Protein AF-A0A444ZFH1-F1 (afdb_monomer_lite)

Foldseek 3Di:
DDPPPPDQAAEDEDQPDVVVVVVCCVVPVNHAYAHDLVSVLVVQCVVQVDPVLSVLVSCLQEPQDAPVVSVVSLVVSCVVSVNPPPPVSVVCVVCSCRTRPNNVVVVVVVVVVVVVVVVVVVVVCVVPPDPPDPDCVVVVVVCCVVPPPDDPPVPPPPDDDPPVVVVVVCPPPDDDDD

Radius of gyration: 31.46 Å; chains: 1; bounding box: 55×52×84 Å

Structure (mmCIF, N/CA/C/O backbone):
data_AF-A0A444ZFH1-F1
#
_entry.id   AF-A0A444ZFH1-F1
#
loop_
_atom_site.group_PDB
_atom_site.id
_atom_site.type_symbol
_atom_site.label_atom_id
_atom_site.label_alt_id
_atom_site.label_comp_id
_atom_site.label_asym_id
_atom_site.label_entity_id
_atom_site.label_seq_id
_atom_site.pdbx_PDB_ins_code
_atom_site.Cartn_x
_atom_site.Cartn_y
_atom_site.Cartn_z
_atom_site.occupancy
_atom_site.B_iso_or_equiv
_atom_site.auth_seq_id
_atom_site.auth_comp_id
_atom_site.auth_asym_id
_atom_site.auth_atom_id
_atom_site.pdbx_PDB_model_num
ATOM 1 N N . MET A 1 1 ? 0.608 -16.094 27.153 1.00 36.75 1 MET A N 1
ATOM 2 C CA . MET A 1 1 ? 1.403 -15.129 26.364 1.00 36.75 1 MET A CA 1
ATOM 3 C C . MET A 1 1 ? 0.514 -13.937 26.019 1.00 36.75 1 MET A C 1
ATOM 5 O O . MET A 1 1 ? -0.095 -13.932 24.965 1.00 36.75 1 MET A O 1
ATOM 9 N N . PHE A 1 2 ? 0.371 -12.955 26.916 1.00 41.28 2 PHE A N 1
ATOM 10 C CA . PHE A 1 2 ? -0.368 -11.719 26.611 1.00 41.28 2 PHE A CA 1
ATOM 11 C C . PHE A 1 2 ? 0.632 -10.590 26.379 1.00 41.28 2 PHE A C 1
ATOM 13 O O . PHE A 1 2 ? 0.849 -9.730 27.231 1.00 41.28 2 PHE A O 1
ATOM 20 N N . ALA A 1 3 ? 1.293 -10.626 25.224 1.00 54.00 3 ALA A N 1
ATOM 21 C CA . ALA A 1 3 ? 1.991 -9.447 24.736 1.00 54.00 3 ALA A CA 1
ATOM 22 C C . ALA A 1 3 ? 0.935 -8.395 24.345 1.00 54.00 3 ALA A C 1
ATOM 24 O O . ALA A 1 3 ? -0.097 -8.741 23.779 1.00 54.00 3 ALA A O 1
ATOM 25 N N . MET A 1 4 ? 1.201 -7.121 24.657 1.00 53.56 4 MET A N 1
ATOM 26 C CA . MET A 1 4 ? 0.384 -5.939 24.312 1.00 53.56 4 MET A CA 1
ATOM 27 C C . MET A 1 4 ? -0.843 -5.594 25.175 1.00 53.56 4 MET A C 1
ATOM 29 O O . MET A 1 4 ? -1.759 -4.930 24.692 1.00 53.56 4 MET A O 1
ATOM 33 N N . LYS A 1 5 ? -0.853 -5.934 26.471 1.00 56.97 5 LYS A N 1
ATOM 34 C CA . LYS A 1 5 ? -1.850 -5.405 27.436 1.00 56.97 5 LYS A CA 1
ATOM 35 C C . LYS A 1 5 ? -3.321 -5.599 26.996 1.00 56.97 5 LYS A C 1
ATOM 37 O O . LYS A 1 5 ? -4.147 -4.724 27.226 1.00 56.97 5 LYS A O 1
ATOM 42 N N . GLY A 1 6 ? -3.634 -6.708 26.320 1.00 58.31 6 GLY A N 1
ATOM 43 C CA . GLY A 1 6 ? -4.994 -7.007 25.848 1.00 58.31 6 GLY A CA 1
ATOM 44 C C . GLY A 1 6 ? -5.446 -6.231 24.604 1.00 58.31 6 GLY A C 1
ATOM 45 O O . GLY A 1 6 ? -6.621 -6.280 24.261 1.00 58.31 6 GLY A O 1
ATOM 46 N N . LYS A 1 7 ? -4.545 -5.518 23.915 1.00 56.91 7 LYS A N 1
ATOM 47 C CA . LYS A 1 7 ? -4.857 -4.848 22.645 1.00 56.91 7 LYS A CA 1
ATOM 48 C C . LYS A 1 7 ? -4.656 -5.807 21.476 1.00 56.91 7 LYS A C 1
ATOM 50 O O . LYS A 1 7 ? -3.585 -6.397 21.343 1.00 56.91 7 LYS A O 1
ATOM 55 N N . THR A 1 8 ? -5.660 -5.918 20.612 1.00 60.84 8 THR A N 1
ATOM 56 C CA . THR A 1 8 ? -5.568 -6.695 19.372 1.00 60.84 8 THR A CA 1
ATOM 57 C C . THR A 1 8 ? -4.568 -6.038 18.428 1.00 60.84 8 THR A C 1
ATOM 59 O O . THR A 1 8 ? -4.660 -4.846 18.131 1.00 60.84 8 THR A O 1
ATOM 62 N N . LEU A 1 9 ? -3.592 -6.815 17.964 1.00 59.78 9 LEU A N 1
ATOM 63 C CA . LEU A 1 9 ? -2.635 -6.372 16.958 1.00 59.78 9 LEU A CA 1
ATOM 64 C C . LEU A 1 9 ? -3.395 -6.092 15.657 1.00 59.78 9 LEU A C 1
ATOM 66 O O . LEU A 1 9 ? -4.182 -6.922 15.228 1.00 59.78 9 LEU A O 1
ATOM 70 N N . THR A 1 10 ? -3.206 -4.927 15.040 1.00 60.72 10 THR A N 1
ATOM 71 C CA . THR A 1 10 ? -3.928 -4.585 13.796 1.00 60.72 10 THR A CA 1
ATOM 72 C C . THR A 1 10 ? -3.024 -4.649 12.562 1.00 60.72 10 THR A C 1
ATOM 74 O O . THR A 1 10 ? -3.504 -4.894 11.456 1.00 60.72 10 THR A O 1
ATOM 77 N N . LEU A 1 11 ? -1.712 -4.443 12.736 1.00 61.50 11 LEU A N 1
ATOM 78 C CA . LEU A 1 11 ? -0.740 -4.341 11.647 1.00 61.50 11 LEU A CA 1
ATOM 79 C C . LEU A 1 11 ? 0.654 -4.795 12.107 1.00 61.50 11 LEU A C 1
ATOM 81 O O . LEU A 1 11 ? 1.156 -4.301 13.116 1.00 61.50 11 LEU A O 1
ATOM 85 N N . ILE A 1 12 ? 1.301 -5.670 11.338 1.00 67.19 12 ILE A N 1
ATOM 86 C CA . ILE A 1 12 ? 2.724 -6.015 11.483 1.00 67.19 12 ILE A CA 1
ATOM 87 C C . ILE A 1 12 ? 3.458 -5.567 10.217 1.00 67.19 12 ILE A C 1
ATOM 89 O O . ILE A 1 12 ? 3.037 -5.885 9.107 1.00 67.19 12 ILE A O 1
ATOM 93 N N . ILE A 1 13 ? 4.582 -4.864 10.374 1.00 64.19 13 ILE A N 1
ATOM 94 C CA . ILE A 1 13 ? 5.485 -4.516 9.269 1.00 64.19 13 ILE A CA 1
ATOM 95 C C . ILE A 1 13 ? 6.708 -5.431 9.356 1.00 64.19 13 ILE A C 1
ATOM 97 O O . ILE A 1 13 ? 7.375 -5.440 10.388 1.00 64.19 13 ILE A O 1
ATOM 101 N N . THR A 1 14 ? 7.019 -6.187 8.302 1.00 65.19 14 THR A N 1
ATOM 102 C CA . THR A 1 14 ? 8.241 -7.018 8.261 1.00 65.19 14 THR A CA 1
ATOM 103 C C . THR A 1 14 ? 8.971 -6.880 6.925 1.00 65.19 14 THR A C 1
ATOM 105 O O . THR A 1 14 ? 8.443 -6.322 5.960 1.00 65.19 14 THR A O 1
ATOM 108 N N . ASP A 1 15 ? 10.185 -7.417 6.868 1.00 58.25 15 ASP A N 1
ATOM 109 C CA . ASP A 1 15 ? 11.059 -7.453 5.691 1.00 58.25 15 ASP A CA 1
ATOM 110 C C . ASP A 1 15 ? 10.532 -8.296 4.512 1.00 58.25 15 ASP A C 1
ATOM 112 O O . ASP A 1 15 ? 11.057 -8.187 3.404 1.00 58.25 15 ASP A O 1
ATOM 116 N N . GLY A 1 16 ? 9.472 -9.085 4.716 1.00 53.84 16 GLY A N 1
ATOM 117 C CA . GLY A 1 16 ? 8.857 -9.890 3.664 1.00 53.84 16 GLY A CA 1
ATOM 118 C C . GLY A 1 16 ? 9.486 -11.256 3.436 1.00 53.84 16 GLY A C 1
ATOM 119 O O . GLY A 1 16 ? 9.147 -11.896 2.438 1.00 53.84 16 GLY A O 1
ATOM 120 N N . ALA A 1 17 ? 10.357 -11.743 4.327 1.00 60.59 17 ALA A N 1
ATOM 121 C CA . ALA A 1 17 ? 10.808 -13.128 4.246 1.00 60.59 17 ALA A CA 1
ATOM 122 C C . ALA A 1 17 ? 9.589 -14.066 4.277 1.00 60.59 17 ALA A C 1
ATOM 124 O O . ALA A 1 17 ? 8.744 -13.974 5.168 1.00 60.59 17 ALA A O 1
ATOM 125 N N . MET A 1 18 ? 9.484 -14.979 3.305 1.00 59.31 18 MET A N 1
ATOM 126 C CA . MET A 1 18 ? 8.322 -15.869 3.161 1.00 59.31 18 MET A CA 1
ATOM 127 C C . MET A 1 18 ? 8.047 -16.674 4.441 1.00 59.31 18 MET A C 1
ATOM 129 O O . MET A 1 18 ? 6.892 -16.873 4.807 1.00 59.31 18 MET A O 1
ATOM 133 N N . ALA A 1 19 ? 9.106 -17.052 5.163 1.00 59.97 19 ALA A N 1
ATOM 134 C CA . ALA A 1 19 ? 9.019 -17.698 6.469 1.00 59.97 19 ALA A CA 1
ATOM 135 C C . ALA A 1 19 ? 8.370 -16.799 7.535 1.00 59.97 19 ALA A C 1
ATOM 137 O O . ALA A 1 19 ? 7.490 -17.249 8.260 1.00 59.97 19 ALA A O 1
ATOM 138 N N . ILE A 1 20 ? 8.742 -15.517 7.590 1.00 63.81 20 ILE A N 1
ATOM 139 C CA . ILE A 1 20 ? 8.166 -14.544 8.527 1.00 63.81 20 ILE A CA 1
ATOM 140 C C . ILE A 1 20 ? 6.715 -14.241 8.147 1.00 63.81 20 ILE A C 1
ATOM 142 O O . ILE A 1 20 ? 5.857 -14.172 9.019 1.00 63.81 20 ILE A O 1
ATOM 146 N N . ARG A 1 21 ? 6.405 -14.132 6.849 1.00 63.94 21 ARG A N 1
ATOM 147 C CA . ARG A 1 21 ? 5.026 -13.965 6.365 1.00 63.94 21 ARG A CA 1
ATOM 148 C C . ARG A 1 21 ? 4.139 -15.142 6.771 1.00 63.94 21 ARG A C 1
ATOM 150 O O . ARG A 1 21 ? 3.040 -14.927 7.271 1.00 63.94 21 ARG A O 1
ATOM 157 N N . ASN A 1 22 ? 4.614 -16.370 6.566 1.00 64.56 22 ASN A N 1
ATOM 158 C CA . ASN A 1 22 ? 3.871 -17.575 6.928 1.00 64.56 22 ASN A CA 1
ATOM 159 C C . ASN A 1 22 ? 3.710 -17.678 8.451 1.00 64.56 22 ASN A C 1
ATOM 161 O O . ASN A 1 22 ? 2.591 -17.836 8.916 1.00 64.56 22 ASN A O 1
ATOM 165 N N . ALA A 1 23 ? 4.774 -17.446 9.224 1.00 68.94 23 ALA A N 1
ATOM 166 C CA . ALA A 1 23 ? 4.703 -17.443 10.684 1.00 68.94 23 ALA A CA 1
ATOM 167 C C . ALA A 1 23 ? 3.741 -16.371 11.227 1.00 68.94 23 ALA A C 1
ATOM 169 O O . ALA A 1 23 ? 2.974 -16.642 12.146 1.00 68.94 23 ALA A O 1
ATOM 170 N N . VAL A 1 24 ? 3.729 -15.165 10.648 1.00 68.31 24 VAL A N 1
ATOM 171 C CA . VAL A 1 24 ? 2.771 -14.116 11.030 1.00 68.31 24 VAL A CA 1
ATOM 172 C C . VAL A 1 24 ? 1.342 -14.529 10.692 1.00 68.31 24 VAL A C 1
ATOM 174 O O . VAL A 1 24 ? 0.461 -14.334 11.520 1.00 68.31 24 VAL A O 1
ATOM 177 N N . ARG A 1 25 ? 1.101 -15.133 9.525 1.00 66.44 25 ARG A N 1
ATOM 178 C CA . ARG A 1 25 ? -0.229 -15.633 9.154 1.00 66.44 25 ARG A CA 1
ATOM 179 C C . ARG A 1 25 ? -0.706 -16.758 10.078 1.00 66.44 25 ARG A C 1
ATOM 181 O O . ARG A 1 25 ? -1.885 -16.796 10.404 1.00 66.44 25 ARG A O 1
ATOM 188 N N . ASP A 1 26 ? 0.198 -17.636 10.501 1.00 70.94 26 ASP A N 1
ATOM 189 C CA . ASP A 1 26 ? -0.131 -18.794 11.336 1.00 70.94 26 ASP A CA 1
ATOM 190 C C . ASP A 1 26 ? -0.369 -18.392 12.801 1.00 70.94 26 ASP A C 1
ATOM 192 O O . ASP A 1 26 ? -1.283 -18.899 13.448 1.00 70.94 26 ASP A O 1
ATOM 196 N N . VAL A 1 27 ? 0.424 -17.452 13.330 1.00 72.06 27 VAL A N 1
ATOM 197 C CA . VAL A 1 27 ? 0.326 -16.995 14.729 1.00 72.06 27 VAL A CA 1
ATOM 198 C C . VAL A 1 27 ? -0.703 -15.871 14.894 1.00 72.06 27 VAL A C 1
ATOM 200 O O . VAL A 1 27 ? -1.324 -15.742 15.949 1.00 72.06 27 VAL A O 1
ATOM 203 N N . PHE A 1 28 ? -0.899 -15.054 13.858 1.00 70.69 28 PHE A N 1
ATOM 204 C CA . PHE A 1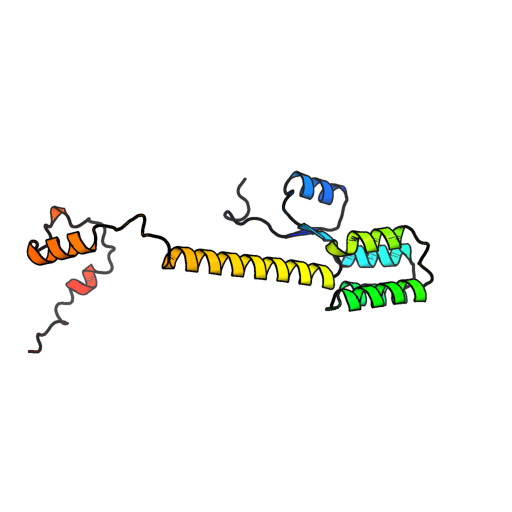 28 ? -1.743 -13.861 13.879 1.00 70.69 28 PHE A CA 1
ATOM 205 C C . PHE A 1 28 ? -2.596 -13.738 12.598 1.00 70.69 28 PHE A C 1
ATOM 207 O O . PHE A 1 28 ? -2.423 -12.790 11.826 1.00 70.69 28 PHE A O 1
ATOM 214 N N . PRO A 1 29 ? -3.554 -14.655 12.364 1.00 60.62 29 PRO A N 1
ATOM 215 C CA . PRO A 1 29 ? -4.316 -14.719 11.112 1.00 60.62 29 PRO A CA 1
ATOM 216 C C . PRO A 1 29 ? -5.176 -13.475 10.840 1.00 60.62 29 PRO A C 1
ATOM 218 O O . PRO A 1 29 ? -5.446 -13.149 9.687 1.00 60.62 29 PRO A O 1
ATOM 221 N N . GLU A 1 30 ? -5.582 -12.752 11.887 1.00 57.88 30 GLU A N 1
ATOM 222 C CA . GLU A 1 30 ? -6.389 -11.528 11.772 1.00 57.88 30 GLU A CA 1
ATOM 223 C C . GLU A 1 30 ? -5.557 -10.260 11.503 1.00 57.88 30 GLU A C 1
ATOM 225 O O . GLU A 1 30 ? -6.108 -9.183 11.254 1.00 57.88 30 GLU A O 1
ATOM 230 N N . VAL A 1 31 ? -4.225 -10.357 11.545 1.00 62.84 31 VAL A N 1
ATOM 231 C CA . VAL A 1 31 ? -3.318 -9.208 11.470 1.00 62.84 31 VAL A CA 1
ATOM 232 C C . VAL A 1 31 ? -2.850 -8.984 10.043 1.00 62.84 31 VAL A C 1
ATOM 234 O O . VAL A 1 31 ? -2.310 -9.880 9.397 1.00 62.84 31 VAL A O 1
ATOM 237 N N . ARG A 1 32 ? -2.995 -7.751 9.541 1.00 61.03 32 ARG A N 1
ATOM 238 C CA . ARG A 1 32 ? -2.484 -7.411 8.208 1.00 61.03 32 ARG A CA 1
ATOM 239 C C . ARG A 1 32 ? -0.972 -7.259 8.241 1.00 61.03 32 ARG A C 1
ATOM 241 O O . ARG A 1 32 ? -0.412 -6.620 9.131 1.00 61.03 32 ARG A O 1
ATOM 248 N N . HIS A 1 33 ? -0.323 -7.834 7.240 1.00 63.41 33 HIS A N 1
ATOM 249 C CA . HIS A 1 33 ? 1.119 -7.786 7.055 1.00 63.41 33 HIS A CA 1
ATOM 250 C C . HIS A 1 33 ? 1.482 -6.717 6.021 1.00 63.41 33 HIS A C 1
ATOM 252 O O . HIS A 1 33 ? 0.851 -6.628 4.968 1.00 63.41 33 HIS A O 1
ATOM 258 N N . ARG A 1 34 ? 2.473 -5.879 6.331 1.00 62.97 34 ARG A N 1
ATOM 259 C CA . ARG A 1 34 ? 2.999 -4.841 5.437 1.00 62.97 34 ARG A CA 1
ATOM 260 C C . ARG A 1 34 ? 4.460 -5.132 5.127 1.00 62.97 34 ARG A C 1
ATOM 262 O O . ARG A 1 34 ? 5.270 -5.320 6.036 1.00 62.97 34 ARG A O 1
ATOM 269 N N . LEU A 1 35 ? 4.805 -5.092 3.846 1.00 65.38 35 LEU A N 1
ATOM 270 C CA . LEU A 1 35 ? 6.187 -5.197 3.392 1.00 65.38 35 LEU A CA 1
ATOM 271 C C . LEU A 1 35 ? 6.927 -3.879 3.640 1.00 65.38 35 LEU A C 1
ATOM 273 O O . LEU A 1 35 ? 6.419 -2.793 3.343 1.00 65.38 35 LEU A O 1
ATOM 277 N N . TYR A 1 36 ? 8.138 -3.956 4.190 1.00 73.00 36 TYR A N 1
ATOM 278 C CA . TYR A 1 36 ? 8.959 -2.770 4.419 1.00 73.00 36 TYR A CA 1
ATOM 279 C C . TYR A 1 36 ? 9.391 -2.135 3.086 1.00 73.00 36 TYR A C 1
ATOM 281 O O . TYR A 1 36 ? 9.988 -2.780 2.222 1.00 73.00 36 TYR A O 1
ATOM 289 N N . ALA A 1 37 ? 9.107 -0.837 2.939 1.00 76.50 37 ALA A N 1
ATOM 290 C CA . ALA A 1 37 ? 9.285 -0.065 1.706 1.00 76.50 37 ALA A CA 1
ATOM 291 C C . ALA A 1 37 ? 10.689 -0.194 1.088 1.00 76.50 37 ALA A C 1
ATOM 293 O O . ALA A 1 37 ? 10.831 -0.253 -0.131 1.00 76.50 37 ALA A O 1
ATOM 294 N N . TRP A 1 38 ? 11.731 -0.266 1.918 1.00 79.31 38 TRP A N 1
ATOM 295 C CA . TRP A 1 38 ? 13.107 -0.403 1.442 1.00 79.31 38 TRP A CA 1
ATOM 296 C C . TRP A 1 38 ? 13.344 -1.717 0.684 1.00 79.31 38 TRP A C 1
ATOM 298 O O . TRP A 1 38 ? 13.969 -1.696 -0.374 1.00 79.31 38 TRP A O 1
ATOM 308 N N . HIS A 1 39 ? 12.805 -2.843 1.168 1.00 80.69 39 HIS A N 1
ATOM 309 C CA . HIS A 1 39 ? 12.974 -4.139 0.504 1.00 80.69 39 HIS A CA 1
ATOM 310 C C . HIS A 1 39 ? 12.272 -4.169 -0.852 1.00 80.69 39 HIS A C 1
ATOM 312 O O . HIS A 1 39 ? 12.836 -4.683 -1.813 1.00 80.69 39 HIS A O 1
ATOM 318 N N . LEU A 1 40 ? 11.093 -3.554 -0.960 1.00 86.00 40 LEU A N 1
ATOM 319 C CA . LEU A 1 40 ? 10.374 -3.427 -2.229 1.00 86.00 40 LEU A CA 1
ATOM 320 C C . LEU A 1 40 ? 11.143 -2.579 -3.241 1.00 86.00 40 LEU A C 1
ATOM 322 O O . LEU A 1 40 ? 11.275 -2.974 -4.395 1.00 86.00 40 LEU A O 1
ATOM 326 N N . ILE A 1 41 ? 11.701 -1.446 -2.806 1.00 88.12 41 ILE A N 1
ATOM 327 C CA . ILE A 1 41 ? 12.533 -0.580 -3.655 1.00 88.12 41 ILE A CA 1
ATOM 328 C C . ILE A 1 41 ? 13.798 -1.323 -4.101 1.00 88.12 41 ILE A C 1
ATOM 330 O O . ILE A 1 41 ? 14.179 -1.255 -5.271 1.00 88.12 41 ILE A O 1
ATOM 334 N N . ARG A 1 42 ? 14.443 -2.063 -3.193 1.00 86.56 42 ARG A N 1
ATOM 335 C CA . ARG A 1 42 ? 15.614 -2.886 -3.511 1.00 86.56 42 ARG A CA 1
ATOM 336 C C . ARG A 1 42 ? 15.266 -3.993 -4.507 1.00 86.56 42 ARG A C 1
ATOM 338 O O . ARG A 1 42 ? 15.971 -4.138 -5.497 1.00 86.56 42 ARG A O 1
ATOM 345 N N . ASN A 1 43 ? 14.160 -4.706 -4.298 1.00 87.56 43 ASN A N 1
ATOM 346 C CA . ASN A 1 43 ? 13.691 -5.758 -5.200 1.00 87.56 43 ASN A CA 1
ATOM 347 C C . ASN A 1 43 ? 13.358 -5.203 -6.595 1.00 87.56 43 ASN A C 1
ATOM 349 O O . ASN A 1 43 ?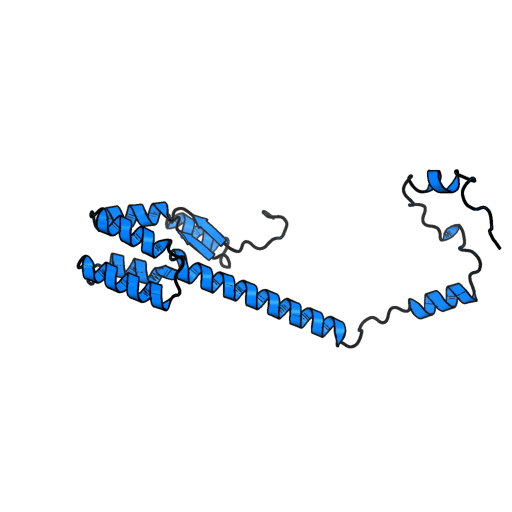 13.789 -5.758 -7.602 1.00 87.56 43 ASN A O 1
ATOM 353 N N . ALA A 1 44 ? 12.666 -4.063 -6.657 1.00 88.94 44 ALA A N 1
ATOM 354 C CA . ALA A 1 44 ? 12.391 -3.339 -7.897 1.00 88.94 44 ALA A CA 1
ATOM 355 C C . ALA A 1 44 ? 13.681 -2.957 -8.640 1.00 88.94 44 ALA A C 1
ATOM 357 O O . ALA A 1 44 ? 13.791 -3.153 -9.849 1.00 88.94 44 ALA A O 1
ATOM 358 N N . THR A 1 45 ? 14.687 -2.483 -7.901 1.00 90.56 45 THR A N 1
ATOM 359 C CA . THR A 1 45 ? 15.997 -2.126 -8.461 1.00 90.56 45 THR A CA 1
ATOM 360 C C . THR A 1 45 ? 16.716 -3.349 -9.018 1.00 90.56 45 THR A C 1
ATOM 362 O O . THR A 1 45 ? 17.256 -3.280 -10.115 1.00 90.56 45 THR A O 1
ATOM 365 N N . SER A 1 46 ? 16.694 -4.480 -8.310 1.00 91.12 46 SER A N 1
ATOM 366 C CA . SER A 1 46 ? 17.323 -5.723 -8.766 1.00 91.12 46 SER A CA 1
ATOM 367 C C . SER A 1 46 ? 16.632 -6.344 -9.986 1.00 91.12 46 SER A C 1
ATOM 369 O O . SER A 1 46 ? 17.319 -6.904 -10.831 1.00 91.12 46 SER A O 1
ATOM 371 N N . ASN A 1 47 ? 15.303 -6.241 -10.107 1.00 90.75 47 ASN A N 1
ATOM 372 C CA . ASN A 1 47 ? 14.556 -6.832 -11.228 1.00 90.75 47 ASN A CA 1
ATOM 373 C C . ASN A 1 47 ? 14.606 -5.994 -12.512 1.00 90.75 47 ASN A C 1
ATOM 375 O O . ASN A 1 47 ? 14.563 -6.549 -13.612 1.00 90.75 47 ASN A O 1
ATOM 379 N N . VAL A 1 48 ? 14.652 -4.664 -12.386 1.00 91.75 48 VAL A N 1
ATOM 380 C CA . VAL A 1 48 ? 14.616 -3.755 -13.544 1.00 91.75 48 VAL A CA 1
ATOM 381 C C . VAL A 1 48 ? 16.002 -3.214 -13.892 1.00 91.75 48 VAL A C 1
ATOM 383 O O . VAL A 1 48 ? 16.276 -2.953 -15.058 1.00 91.75 48 VAL A O 1
ATOM 386 N N . GLY A 1 49 ? 16.889 -3.041 -12.910 1.00 91.50 49 GLY A N 1
ATOM 387 C CA . GLY A 1 49 ? 18.250 -2.540 -13.125 1.00 91.50 49 GLY A CA 1
ATOM 388 C C . GLY A 1 49 ? 18.332 -1.069 -13.552 1.00 91.50 49 GLY A C 1
ATOM 389 O O . GLY A 1 49 ? 19.418 -0.588 -13.858 1.00 91.50 49 GLY A O 1
ATOM 390 N N . ASN A 1 50 ? 17.209 -0.341 -13.566 1.00 93.06 50 ASN A N 1
ATOM 391 C CA . ASN A 1 50 ? 17.140 1.046 -14.020 1.00 93.06 50 ASN A CA 1
ATOM 392 C C . ASN A 1 50 ? 16.854 2.009 -12.844 1.00 93.06 50 ASN A C 1
ATOM 394 O O . ASN A 1 50 ? 15.756 1.977 -12.279 1.00 93.06 50 ASN A O 1
ATOM 398 N N . PRO A 1 51 ? 17.789 2.912 -12.487 1.00 92.94 51 PRO A N 1
ATOM 399 C CA . PRO A 1 51 ? 17.593 3.871 -11.397 1.00 92.94 51 PRO A CA 1
ATOM 400 C C . PRO A 1 51 ? 16.398 4.817 -11.588 1.00 92.94 51 PRO A C 1
ATOM 402 O O . PRO A 1 51 ? 15.743 5.184 -10.608 1.00 92.94 51 PRO A O 1
ATOM 405 N N . ALA A 1 52 ? 16.079 5.197 -12.831 1.00 95.38 52 ALA A N 1
ATOM 406 C CA . ALA A 1 52 ? 14.934 6.056 -13.129 1.00 95.38 52 ALA A CA 1
ATOM 407 C C . ALA A 1 52 ? 13.608 5.343 -12.824 1.00 95.38 52 ALA A C 1
ATOM 409 O O . ALA A 1 52 ? 12.705 5.950 -12.238 1.00 95.38 52 ALA A O 1
ATOM 410 N N . PHE A 1 53 ? 13.523 4.043 -13.132 1.00 95.69 53 PHE A N 1
ATOM 411 C CA . PHE A 1 53 ? 12.386 3.209 -12.742 1.00 95.69 53 PHE A CA 1
ATOM 412 C C . PHE A 1 53 ? 12.254 3.163 -11.223 1.00 95.69 53 PHE A C 1
ATOM 414 O O . PHE A 1 53 ? 11.198 3.496 -10.690 1.00 95.69 53 PHE A O 1
ATOM 421 N N . THR A 1 54 ? 13.333 2.825 -10.510 1.00 94.50 54 THR A N 1
ATOM 422 C CA . THR A 1 54 ? 13.332 2.739 -9.042 1.00 94.50 54 THR A CA 1
ATOM 423 C C . THR A 1 54 ? 12.843 4.034 -8.396 1.00 94.50 54 THR A C 1
ATOM 425 O O . THR A 1 54 ? 12.036 4.005 -7.462 1.00 94.50 54 THR A O 1
ATOM 428 N N . TYR A 1 55 ? 13.300 5.181 -8.899 1.00 94.94 55 TYR A N 1
ATOM 429 C CA . TYR A 1 55 ? 12.867 6.489 -8.418 1.00 94.94 55 TYR A CA 1
ATOM 430 C C . TYR A 1 55 ? 11.359 6.707 -8.613 1.00 94.94 55 TYR A C 1
ATOM 432 O O . TYR A 1 55 ? 10.654 7.073 -7.664 1.00 94.94 55 TYR A O 1
ATOM 440 N N . LYS A 1 56 ? 10.838 6.451 -9.819 1.00 97.06 56 LYS A N 1
ATOM 441 C CA . LYS A 1 56 ? 9.410 6.621 -10.125 1.00 97.06 56 LYS A CA 1
ATOM 442 C C . LYS A 1 56 ? 8.537 5.614 -9.376 1.00 97.06 56 LYS A C 1
ATOM 444 O O . LYS A 1 56 ? 7.520 6.008 -8.804 1.00 97.06 56 LYS A O 1
ATOM 449 N N . PHE A 1 57 ? 8.973 4.361 -9.281 1.00 95.62 57 PHE A N 1
ATOM 450 C CA . PHE A 1 57 ? 8.337 3.318 -8.479 1.00 95.62 57 PHE A CA 1
ATOM 451 C C . PHE A 1 57 ? 8.232 3.734 -7.008 1.00 95.62 57 PHE A C 1
ATOM 453 O O . PHE A 1 57 ? 7.143 3.692 -6.437 1.00 95.62 57 PHE A O 1
ATOM 460 N N . ARG A 1 58 ? 9.319 4.236 -6.402 1.00 94.06 58 ARG A N 1
ATOM 461 C CA . ARG A 1 58 ? 9.305 4.759 -5.024 1.00 94.06 58 ARG A CA 1
ATOM 462 C C . ARG A 1 58 ? 8.265 5.865 -4.849 1.00 94.06 58 ARG A C 1
ATOM 464 O O . ARG A 1 5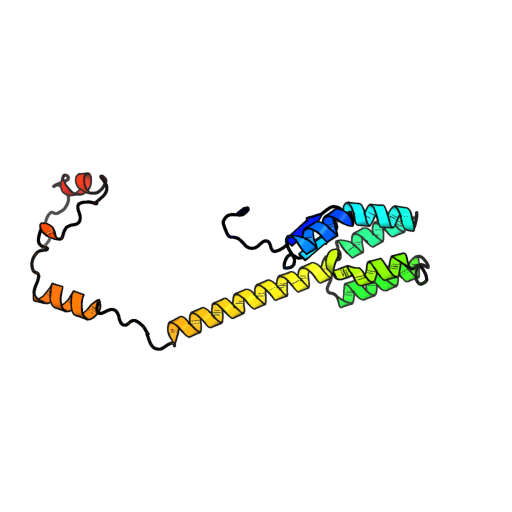8 ? 7.545 5.868 -3.851 1.00 94.06 58 ARG A O 1
ATOM 471 N N . LYS A 1 59 ? 8.179 6.796 -5.803 1.00 95.44 59 LYS A N 1
ATOM 472 C CA . LYS A 1 59 ? 7.200 7.893 -5.777 1.00 95.44 59 LYS A CA 1
ATOM 473 C C . LYS A 1 59 ? 5.763 7.373 -5.866 1.00 95.44 59 LYS A C 1
ATOM 475 O O . LYS A 1 59 ? 4.902 7.868 -5.150 1.00 95.44 59 LYS A O 1
ATOM 480 N N . ILE A 1 60 ? 5.515 6.366 -6.701 1.00 95.44 60 ILE A N 1
ATOM 481 C CA . ILE A 1 60 ? 4.195 5.736 -6.853 1.00 95.44 60 ILE A CA 1
ATOM 482 C C . ILE A 1 60 ? 3.798 4.951 -5.602 1.00 95.44 60 ILE A C 1
ATOM 484 O O . ILE A 1 60 ? 2.670 5.082 -5.137 1.00 95.44 60 ILE A O 1
ATOM 488 N N . MET A 1 61 ? 4.728 4.186 -5.030 1.00 92.88 61 MET A N 1
ATOM 489 C CA . MET A 1 61 ? 4.507 3.408 -3.812 1.00 92.88 61 MET A CA 1
ATOM 490 C C . MET A 1 61 ? 4.150 4.293 -2.616 1.00 92.88 61 MET A C 1
ATOM 492 O O . MET A 1 61 ? 3.210 3.984 -1.887 1.00 92.88 61 MET A O 1
ATOM 496 N N . LEU A 1 62 ? 4.921 5.362 -2.401 1.00 91.00 62 LEU A N 1
ATOM 497 C CA . LEU A 1 62 ? 4.809 6.202 -1.207 1.00 91.00 62 LEU A CA 1
ATOM 498 C C . LEU A 1 62 ? 3.848 7.379 -1.373 1.00 91.00 62 LEU A C 1
ATOM 500 O O . LEU A 1 62 ? 3.495 8.001 -0.374 1.00 91.00 62 LEU A O 1
ATOM 504 N N . GLY A 1 63 ? 3.454 7.700 -2.603 1.00 92.75 63 GLY A N 1
ATOM 505 C CA . GLY A 1 63 ? 2.618 8.853 -2.886 1.00 92.75 63 GLY A CA 1
ATOM 506 C C . GLY A 1 63 ? 1.223 8.728 -2.283 1.00 92.75 63 GLY A C 1
ATOM 507 O O . GLY A 1 63 ? 0.605 7.661 -2.300 1.00 92.75 63 GLY A O 1
ATOM 508 N N . ASP A 1 64 ? 0.733 9.848 -1.760 1.00 91.56 64 ASP A N 1
ATOM 509 C CA . ASP A 1 64 ? -0.635 9.958 -1.276 1.00 91.56 64 ASP A CA 1
ATOM 510 C C . ASP A 1 64 ? -1.573 10.195 -2.463 1.00 91.56 64 ASP A C 1
ATOM 512 O O . ASP A 1 64 ? -1.707 11.307 -2.975 1.00 91.56 64 ASP A O 1
ATOM 516 N N . TYR A 1 65 ? -2.154 9.107 -2.961 1.00 94.44 65 TYR A N 1
ATOM 517 C CA . TYR A 1 65 ? -3.011 9.102 -4.137 1.00 94.44 65 TYR A CA 1
ATOM 518 C C . TYR A 1 65 ? -4.339 8.431 -3.820 1.00 94.44 65 TYR A C 1
ATOM 520 O O . TYR A 1 65 ? -4.391 7.445 -3.087 1.00 94.44 65 TYR A O 1
ATOM 528 N N . GLU A 1 66 ? -5.401 8.895 -4.470 1.00 95.06 66 GLU A N 1
ATOM 529 C CA . GLU A 1 66 ? -6.603 8.082 -4.610 1.00 95.06 66 GLU A CA 1
ATOM 530 C C . GLU A 1 66 ? -6.307 6.848 -5.471 1.00 95.06 66 GLU A C 1
ATOM 532 O O . GLU A 1 66 ? -5.476 6.885 -6.388 1.00 95.06 66 GLU A O 1
ATOM 537 N N . ILE A 1 67 ? -7.025 5.752 -5.227 1.00 95.69 67 ILE A N 1
ATOM 538 C CA . ILE A 1 67 ? -6.824 4.486 -5.946 1.00 95.69 67 ILE A CA 1
ATOM 539 C C . ILE A 1 67 ? -6.893 4.641 -7.474 1.00 95.69 67 ILE A C 1
ATOM 541 O O . ILE A 1 67 ? -6.013 4.097 -8.148 1.00 95.69 67 ILE A O 1
ATOM 545 N N . PRO A 1 68 ? -7.847 5.388 -8.063 1.00 97.06 68 PRO A N 1
ATOM 546 C CA . PRO A 1 68 ? -7.869 5.599 -9.510 1.00 97.06 68 PRO A CA 1
ATOM 547 C C . PRO A 1 68 ? -6.611 6.307 -10.032 1.00 97.06 68 PRO A C 1
ATOM 549 O O . PRO A 1 68 ? -6.098 5.956 -11.094 1.00 97.06 68 PRO A O 1
ATOM 552 N N . VAL A 1 69 ? -6.078 7.274 -9.276 1.00 97.56 69 VAL A N 1
ATOM 553 C CA . VAL A 1 69 ? -4.843 7.996 -9.622 1.00 97.56 69 VAL A CA 1
ATOM 554 C C . VAL A 1 69 ? -3.638 7.062 -9.540 1.00 97.56 69 VAL A C 1
ATOM 556 O O . VAL A 1 69 ? -2.824 7.039 -10.463 1.00 97.56 69 VAL A O 1
ATOM 559 N N . PHE A 1 70 ? -3.544 6.258 -8.478 1.00 97.62 70 PHE A N 1
ATOM 560 C CA . PHE A 1 70 ? -2.502 5.242 -8.337 1.00 97.62 70 PHE A CA 1
ATOM 561 C C . PHE A 1 70 ? -2.514 4.262 -9.515 1.00 97.62 70 PHE A C 1
ATOM 563 O O . PHE A 1 70 ? -1.469 4.028 -10.115 1.00 97.62 70 PHE A O 1
ATOM 570 N N . LYS A 1 71 ? -3.687 3.724 -9.885 1.00 97.62 71 LYS A N 1
ATOM 571 C CA . LYS A 1 71 ? -3.819 2.760 -10.990 1.00 97.62 71 LYS A CA 1
ATOM 572 C C . LYS A 1 71 ? -3.300 3.336 -12.307 1.00 97.62 71 LYS A C 1
ATOM 574 O O . LYS A 1 71 ? -2.527 2.670 -12.984 1.00 97.62 71 LYS A O 1
ATOM 579 N N . ARG A 1 72 ? -3.661 4.583 -12.633 1.00 98.25 72 ARG A N 1
ATOM 580 C CA . ARG A 1 72 ? -3.155 5.265 -13.836 1.00 98.25 72 ARG A CA 1
ATOM 581 C C . ARG A 1 72 ? -1.640 5.445 -13.803 1.00 98.25 72 ARG A C 1
ATOM 583 O O . ARG A 1 72 ? -0.973 5.137 -14.779 1.00 98.25 72 ARG A O 1
ATOM 590 N N . LYS A 1 73 ? -1.092 5.907 -12.675 1.00 97.94 73 LYS A N 1
ATOM 591 C CA . LYS A 1 73 ? 0.359 6.091 -12.519 1.00 97.94 73 LYS A CA 1
ATOM 592 C C . LYS A 1 73 ? 1.132 4.777 -12.608 1.00 97.94 73 LYS A C 1
ATOM 594 O O . LYS A 1 73 ? 2.236 4.775 -13.133 1.00 97.94 73 LYS A O 1
ATOM 599 N N . TRP A 1 74 ? 0.566 3.688 -12.089 1.00 97.50 74 TRP A N 1
ATOM 600 C CA . TRP A 1 74 ? 1.143 2.355 -12.222 1.00 97.50 74 TRP A CA 1
ATOM 601 C C . TRP A 1 74 ? 1.239 1.943 -13.688 1.00 97.50 74 TRP A C 1
ATOM 603 O O . TRP A 1 74 ? 2.329 1.630 -14.141 1.00 97.50 74 TRP A O 1
ATOM 613 N N . VAL A 1 75 ? 0.131 2.012 -14.430 1.00 97.56 75 VAL A N 1
ATOM 614 C CA . VAL A 1 75 ? 0.101 1.660 -15.859 1.00 97.56 75 VAL A CA 1
ATOM 615 C C . VAL A 1 75 ? 1.119 2.490 -16.646 1.00 97.56 75 VAL A C 1
ATOM 617 O O . VAL A 1 75 ? 1.981 1.914 -17.295 1.00 97.56 75 VAL A O 1
ATOM 620 N N . GLN A 1 76 ? 1.126 3.814 -16.456 1.00 97.88 76 GLN A N 1
ATOM 621 C CA . GLN A 1 76 ? 2.101 4.708 -17.093 1.00 97.88 76 GLN A CA 1
ATOM 622 C C . GLN A 1 76 ? 3.556 4.334 -16.784 1.00 97.88 76 GLN A C 1
ATOM 624 O O . GLN A 1 76 ? 4.411 4.428 -17.654 1.00 97.88 76 GLN A O 1
ATOM 629 N N . LEU A 1 77 ? 3.854 3.924 -15.545 1.00 97.50 77 LEU A N 1
ATOM 630 C CA . LEU A 1 77 ? 5.195 3.477 -15.171 1.00 97.50 77 LEU A CA 1
ATOM 631 C C . LEU A 1 77 ? 5.583 2.186 -15.898 1.00 97.50 77 LEU A C 1
ATOM 633 O O . LEU A 1 77 ? 6.736 2.036 -16.279 1.00 97.50 77 LEU A O 1
ATOM 637 N N . ILE A 1 78 ? 4.663 1.235 -16.032 1.00 97.31 78 ILE A N 1
ATOM 638 C CA . ILE A 1 78 ? 4.959 -0.048 -16.677 1.00 97.31 78 ILE A CA 1
ATOM 639 C C . ILE A 1 78 ? 5.149 0.143 -18.184 1.00 97.31 78 ILE A C 1
ATOM 641 O O . ILE A 1 78 ? 6.140 -0.354 -18.714 1.00 97.31 78 ILE A O 1
ATOM 645 N N . GLU A 1 79 ? 4.280 0.929 -18.821 1.00 97.50 79 GLU A N 1
ATOM 646 C CA . GLU A 1 79 ? 4.360 1.279 -20.247 1.00 97.50 79 GLU A CA 1
ATOM 647 C C . GLU A 1 79 ? 5.646 2.045 -20.581 1.00 97.50 79 GLU A C 1
ATOM 649 O O . GLU A 1 79 ? 6.339 1.730 -21.543 1.00 97.50 79 GLU A O 1
ATOM 654 N N . GLU A 1 80 ? 6.027 3.025 -19.754 1.00 97.25 80 GLU A N 1
ATOM 655 C CA . GLU A 1 80 ? 7.234 3.829 -19.988 1.00 97.25 80 GLU A CA 1
ATOM 656 C C . GLU A 1 80 ? 8.518 2.982 -20.019 1.00 97.25 80 GLU A C 1
ATOM 658 O O . GLU A 1 80 ? 9.474 3.324 -20.715 1.00 97.25 80 GLU A O 1
ATOM 663 N N . PHE A 1 81 ? 8.554 1.883 -19.263 1.00 96.31 81 PHE A N 1
ATOM 664 C CA . PHE A 1 81 ? 9.728 1.016 -19.153 1.00 96.31 81 PHE A CA 1
ATOM 665 C C . PHE A 1 81 ? 9.582 -0.317 -19.907 1.00 96.31 81 PHE A C 1
ATOM 667 O O . PHE A 1 81 ? 10.495 -1.141 -19.815 1.00 96.31 81 PHE A O 1
ATOM 674 N N . GLY A 1 82 ? 8.484 -0.535 -20.642 1.00 95.44 82 GLY A N 1
ATOM 675 C CA . GLY A 1 82 ? 8.241 -1.756 -21.421 1.00 95.44 82 GLY A CA 1
ATOM 676 C C . GLY A 1 82 ? 8.222 -3.024 -20.561 1.00 95.44 82 GLY A C 1
ATOM 677 O O . GLY A 1 82 ? 8.930 -3.992 -20.854 1.00 95.44 82 GLY A O 1
ATOM 678 N N . LEU A 1 83 ? 7.529 -2.984 -19.418 1.00 95.06 83 LEU A N 1
ATOM 679 C CA . LEU A 1 83 ? 7.530 -4.063 -18.419 1.00 95.06 83 LEU A CA 1
ATOM 680 C C . LEU A 1 83 ? 6.220 -4.870 -18.356 1.00 95.06 83 LEU A C 1
ATOM 682 O O . LEU A 1 83 ? 6.030 -5.633 -17.407 1.00 95.06 83 LEU A O 1
ATOM 686 N N . GLU A 1 84 ? 5.326 -4.707 -19.326 1.00 93.06 84 GLU A N 1
ATOM 687 C CA . GLU A 1 84 ? 3.974 -5.281 -19.368 1.00 93.06 84 GLU A CA 1
ATOM 688 C C . GLU A 1 84 ? 3.991 -6.811 -19.264 1.00 93.06 84 GLU A C 1
ATOM 690 O O . GLU A 1 84 ? 3.225 -7.397 -18.498 1.00 93.06 84 GLU A O 1
ATOM 695 N N . ASP A 1 85 ? 4.930 -7.452 -19.961 1.00 92.00 85 ASP A N 1
ATOM 696 C CA . ASP A 1 85 ? 5.025 -8.913 -20.039 1.00 92.00 85 ASP A CA 1
ATOM 697 C C . ASP A 1 85 ? 5.864 -9.535 -18.912 1.00 92.00 85 ASP A C 1
ATOM 699 O O . ASP A 1 85 ? 6.105 -10.745 -18.897 1.00 92.00 85 ASP A O 1
ATOM 703 N N . LYS A 1 86 ? 6.345 -8.744 -17.941 1.00 92.56 86 LYS A N 1
ATOM 704 C CA . LYS A 1 86 ? 7.188 -9.265 -16.853 1.00 92.56 86 LYS A CA 1
ATOM 705 C C . LYS A 1 86 ? 6.331 -9.884 -15.738 1.00 92.56 86 LYS A C 1
ATOM 707 O O . LYS A 1 86 ? 5.659 -9.146 -15.016 1.00 92.56 86 LYS A O 1
ATOM 712 N N . PRO A 1 87 ? 6.448 -11.201 -15.451 1.00 92.00 87 PRO A N 1
ATOM 713 C CA . PRO A 1 87 ? 5.639 -11.859 -14.415 1.00 92.00 87 PRO A CA 1
ATOM 714 C C . PRO A 1 87 ? 5.774 -11.225 -13.024 1.00 92.00 87 PRO A C 1
ATOM 716 O O . PRO A 1 87 ? 4.805 -11.128 -12.273 1.00 92.00 87 PRO A O 1
ATOM 719 N N . TRP A 1 88 ? 6.972 -10.735 -12.691 1.00 91.50 88 TRP A N 1
ATOM 720 C CA . TRP A 1 88 ? 7.224 -10.037 -11.431 1.00 91.50 88 TRP A CA 1
ATOM 721 C C . TRP A 1 88 ? 6.375 -8.763 -11.274 1.00 91.50 88 TRP A C 1
ATOM 723 O O . TRP A 1 88 ? 5.896 -8.492 -10.175 1.00 91.50 88 TRP A O 1
ATOM 733 N N . VAL A 1 89 ? 6.142 -8.002 -12.352 1.00 93.06 89 VAL A N 1
ATOM 734 C CA . VAL A 1 89 ? 5.311 -6.783 -12.319 1.00 93.06 89 VAL A CA 1
ATOM 735 C C . VAL A 1 89 ? 3.862 -7.127 -11.993 1.00 93.06 89 VAL A C 1
ATOM 737 O O . VAL A 1 89 ? 3.239 -6.447 -11.175 1.00 93.06 89 VAL A O 1
ATOM 740 N N . ASN A 1 90 ? 3.352 -8.214 -12.569 1.00 91.94 90 ASN A N 1
ATOM 741 C CA . ASN A 1 90 ? 1.999 -8.695 -12.302 1.00 91.94 90 ASN A CA 1
ATOM 742 C C . ASN A 1 90 ? 1.837 -9.097 -10.832 1.00 91.94 90 ASN A C 1
ATOM 744 O O . ASN A 1 90 ? 0.947 -8.576 -10.158 1.00 91.94 90 ASN A O 1
ATOM 748 N N . ASN A 1 91 ? 2.764 -9.898 -10.295 1.00 90.12 91 ASN A N 1
ATOM 749 C CA . ASN A 1 91 ? 2.758 -10.268 -8.875 1.00 90.12 91 ASN A CA 1
ATOM 750 C C . ASN A 1 91 ? 2.826 -9.031 -7.960 1.00 90.12 91 ASN A C 1
ATOM 752 O O . ASN A 1 91 ? 2.066 -8.903 -7.001 1.00 90.12 91 ASN A O 1
ATOM 756 N N . MET A 1 92 ? 3.694 -8.067 -8.284 1.00 90.94 92 MET A N 1
ATOM 757 C CA . MET A 1 92 ? 3.782 -6.807 -7.539 1.00 90.94 92 MET A CA 1
ATOM 758 C C . MET A 1 92 ? 2.450 -6.052 -7.528 1.00 90.94 92 MET A C 1
ATOM 760 O O . MET A 1 92 ? 2.057 -5.509 -6.492 1.00 90.94 92 MET A O 1
ATOM 764 N N . TYR A 1 93 ? 1.737 -6.014 -8.654 1.00 93.88 93 TYR A N 1
ATOM 765 C CA . TYR A 1 93 ? 0.443 -5.345 -8.740 1.00 93.88 93 TYR A CA 1
ATOM 766 C C . TYR A 1 93 ? -0.675 -6.095 -8.004 1.00 93.88 93 TYR A C 1
ATOM 768 O O . TYR A 1 93 ? -1.550 -5.463 -7.405 1.00 93.88 93 TYR A O 1
ATOM 776 N N . GLU A 1 94 ? -0.683 -7.424 -8.011 1.00 91.69 94 GLU A N 1
ATOM 777 C CA . GLU A 1 94 ? -1.631 -8.226 -7.224 1.00 91.69 94 GLU A CA 1
ATOM 778 C C . GLU A 1 94 ? -1.497 -7.911 -5.728 1.00 91.69 94 GLU A C 1
ATOM 780 O O . GLU A 1 94 ? -2.485 -7.606 -5.046 1.00 91.69 94 GLU A O 1
ATOM 785 N N . GLU A 1 95 ? -0.258 -7.807 -5.257 1.00 87.94 95 GLU A N 1
ATOM 786 C CA . GLU A 1 95 ? 0.099 -7.521 -3.869 1.00 87.94 95 GLU A CA 1
ATOM 787 C C . GLU A 1 95 ? 0.004 -6.034 -3.468 1.00 87.94 95 GLU A C 1
ATOM 789 O O . GLU A 1 95 ? 0.336 -5.676 -2.337 1.00 87.94 95 GLU A O 1
ATOM 794 N N . LYS A 1 96 ? -0.500 -5.142 -4.337 1.00 92.00 96 LYS A N 1
ATOM 795 C CA . LYS A 1 96 ? -0.566 -3.675 -4.108 1.00 92.00 96 LYS A CA 1
ATOM 796 C C . LYS A 1 96 ? -1.163 -3.237 -2.771 1.00 92.00 96 LYS A C 1
ATOM 798 O O . LYS A 1 96 ? -0.741 -2.229 -2.212 1.00 92.00 96 LYS A O 1
ATOM 803 N N . HIS A 1 97 ? -2.110 -3.996 -2.227 1.00 85.75 97 HIS A N 1
ATOM 804 C CA . HIS A 1 97 ? -2.746 -3.709 -0.941 1.00 85.75 97 HIS A CA 1
ATOM 805 C C . HIS A 1 97 ? -1.784 -3.822 0.258 1.00 85.75 97 HIS A C 1
ATOM 807 O O . HIS A 1 97 ? -2.054 -3.243 1.309 1.00 85.75 97 HIS A O 1
ATOM 813 N N . MET A 1 98 ? -0.656 -4.524 0.101 1.00 82.44 98 MET A N 1
ATOM 814 C CA . MET A 1 98 ? 0.363 -4.701 1.140 1.00 82.44 98 MET A CA 1
ATOM 815 C C . MET A 1 98 ? 1.434 -3.607 1.144 1.00 82.44 98 MET 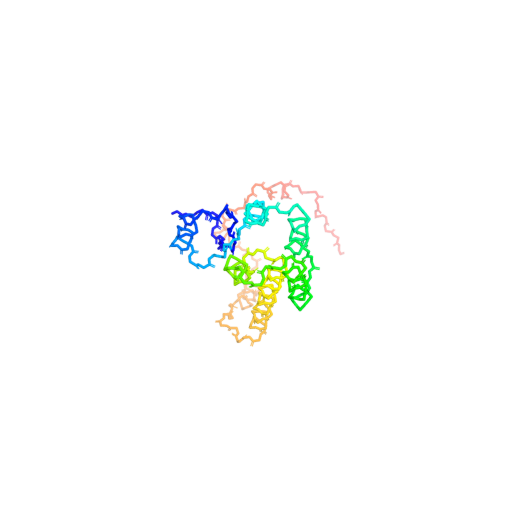A C 1
ATOM 817 O O . MET A 1 98 ? 2.211 -3.524 2.097 1.00 82.44 98 MET A O 1
ATOM 821 N N . TRP A 1 99 ? 1.514 -2.776 0.100 1.00 88.19 99 TRP A N 1
ATOM 822 C CA . TRP A 1 99 ? 2.635 -1.845 -0.057 1.00 88.19 99 TRP A CA 1
ATOM 823 C C . TRP A 1 99 ? 2.279 -0.451 -0.561 1.00 88.19 99 TRP A C 1
ATOM 825 O O . TRP A 1 99 ? 2.949 0.510 -0.179 1.00 88.19 99 TRP A O 1
ATOM 835 N N . ALA A 1 100 ? 1.244 -0.304 -1.385 1.00 91.50 100 ALA A N 1
ATOM 836 C CA . ALA A 1 100 ? 0.867 0.989 -1.935 1.00 91.50 100 ALA A CA 1
ATOM 837 C C . ALA A 1 100 ? 0.127 1.828 -0.886 1.00 91.50 100 ALA A C 1
ATOM 839 O O . ALA A 1 100 ? -0.927 1.424 -0.384 1.00 91.50 100 ALA A O 1
ATOM 840 N N . THR A 1 101 ? 0.637 3.029 -0.598 1.00 89.69 101 THR A N 1
ATOM 841 C CA . THR A 1 101 ? 0.033 3.956 0.376 1.00 89.69 101 THR A CA 1
ATOM 842 C C . THR A 1 101 ? -1.447 4.219 0.086 1.00 89.69 101 THR A C 1
ATOM 844 O O . THR A 1 101 ? -2.246 4.228 1.018 1.00 89.69 101 THR A O 1
ATOM 847 N N . ALA A 1 102 ? -1.830 4.342 -1.191 1.00 93.25 102 ALA A N 1
ATOM 848 C CA . ALA A 1 102 ? -3.216 4.553 -1.619 1.00 93.25 102 ALA A CA 1
ATOM 849 C C . ALA A 1 102 ? -4.197 3.503 -1.054 1.00 93.25 102 ALA A C 1
ATOM 851 O O . ALA A 1 102 ? -5.247 3.852 -0.519 1.00 93.25 102 ALA A O 1
ATOM 852 N N . TYR A 1 103 ? -3.833 2.217 -1.118 1.00 89.88 103 TYR A N 1
ATOM 853 C CA . TYR A 1 103 ? -4.683 1.119 -0.640 1.00 89.88 103 TYR A CA 1
ATOM 854 C C . TYR A 1 103 ? -4.646 0.980 0.881 1.00 89.88 103 TYR A C 1
ATOM 856 O O . TYR A 1 103 ? -5.664 0.699 1.511 1.00 89.88 103 TYR A O 1
ATOM 864 N N . ILE A 1 104 ? -3.478 1.205 1.487 1.00 84.94 104 ILE A N 1
ATOM 865 C CA . ILE A 1 104 ? -3.321 1.160 2.945 1.00 84.94 104 ILE A CA 1
ATOM 866 C C . ILE A 1 104 ? -4.169 2.258 3.601 1.00 84.94 104 ILE A C 1
ATOM 868 O O . ILE A 1 104 ? -4.844 2.008 4.600 1.00 84.94 104 ILE A O 1
ATOM 872 N N . ARG A 1 105 ? -4.172 3.464 3.025 1.00 85.44 105 ARG A N 1
ATOM 873 C CA . ARG A 1 105 ? -4.956 4.601 3.516 1.00 85.44 105 ARG A CA 1
ATOM 874 C C . ARG A 1 105 ? -6.455 4.344 3.417 1.00 85.44 105 ARG A C 1
ATOM 876 O O . ARG A 1 105 ? -7.148 4.544 4.410 1.00 85.44 105 ARG A O 1
ATOM 883 N N . GLU A 1 106 ? -6.949 3.905 2.260 1.00 88.62 106 GLU A N 1
ATOM 884 C CA . GLU A 1 106 ? -8.375 3.598 2.080 1.00 88.62 106 GLU A CA 1
ATOM 885 C C . GLU A 1 106 ? -8.838 2.547 3.099 1.00 88.62 106 GLU A C 1
ATOM 887 O O . GLU A 1 106 ? -9.871 2.706 3.754 1.00 88.62 106 GLU A O 1
ATOM 892 N N . HIS A 1 107 ? -8.037 1.496 3.296 1.00 80.31 107 HIS A N 1
ATOM 893 C CA . HIS A 1 107 ? -8.350 0.464 4.275 1.00 80.31 107 HIS A CA 1
ATOM 894 C C . HIS A 1 107 ? -8.409 1.019 5.704 1.00 80.31 107 HIS A C 1
ATOM 896 O O . HIS A 1 107 ? -9.376 0.757 6.424 1.00 80.31 107 HIS A O 1
ATOM 902 N N . PHE A 1 108 ? -7.428 1.834 6.094 1.00 76.31 108 PHE A N 1
ATOM 903 C CA . PHE A 1 108 ? -7.409 2.469 7.409 1.00 76.31 108 PHE A CA 1
ATOM 904 C C . PHE A 1 108 ? -8.617 3.391 7.618 1.00 76.31 108 PHE A C 1
ATOM 906 O O . PHE A 1 108 ? -9.276 3.320 8.655 1.00 76.31 108 PHE A O 1
ATOM 913 N N . GLN A 1 109 ? -8.959 4.206 6.619 1.00 78.94 109 GLN A N 1
ATOM 914 C CA . GLN A 1 109 ? -10.140 5.069 6.658 1.00 78.94 109 GLN A CA 1
ATOM 915 C C . GLN A 1 109 ? -11.420 4.251 6.846 1.00 78.94 109 GLN A C 1
ATOM 917 O O . GLN A 1 109 ? -12.228 4.579 7.712 1.00 78.94 109 GLN A O 1
ATOM 922 N N . ARG A 1 110 ? -11.570 3.136 6.123 1.00 80.06 110 ARG A N 1
ATOM 923 C CA . ARG A 1 110 ? -12.717 2.231 6.274 1.00 80.06 110 ARG A CA 1
ATOM 924 C C . ARG A 1 110 ? -12.806 1.633 7.679 1.00 80.06 110 ARG A C 1
ATOM 926 O O . ARG A 1 110 ? -13.901 1.549 8.232 1.00 80.06 110 ARG A O 1
ATOM 933 N N . CYS A 1 111 ? -11.679 1.247 8.277 1.00 76.75 111 CYS A N 1
ATOM 934 C CA . CYS A 1 111 ? -11.639 0.775 9.664 1.00 76.75 111 CYS A CA 1
ATOM 935 C C . CYS A 1 111 ? -12.080 1.855 10.657 1.00 76.75 111 CYS A C 1
ATOM 937 O O . CYS A 1 111 ? -12.883 1.568 11.543 1.00 76.75 111 CYS A O 1
ATOM 939 N N . VAL A 1 112 ? -11.603 3.091 10.500 1.00 75.25 112 VAL A N 1
ATOM 940 C CA . VAL A 1 112 ? -11.999 4.213 11.364 1.00 75.25 112 VAL A CA 1
ATOM 941 C C . VAL A 1 112 ? -13.493 4.507 11.227 1.00 75.25 112 VAL A C 1
ATOM 943 O O . VAL A 1 112 ? -14.173 4.652 12.240 1.00 75.25 112 VAL A O 1
ATOM 946 N N . SER A 1 113 ? -14.026 4.539 10.004 1.00 83.88 113 SER A N 1
ATOM 947 C CA . SER A 1 113 ? -15.462 4.735 9.766 1.00 83.88 113 SER A CA 1
ATOM 948 C C . SER A 1 113 ? -16.310 3.644 10.418 1.00 83.88 113 SER A C 1
ATOM 950 O O . SER A 1 113 ? -17.321 3.950 11.042 1.00 83.88 113 SER A O 1
ATOM 952 N N . HIS A 1 114 ? -15.883 2.382 10.331 1.00 82.75 114 HIS A N 1
ATOM 953 C CA . HIS A 1 114 ? -16.562 1.259 10.984 1.00 82.75 114 HIS A CA 1
ATOM 954 C C . HIS A 1 114 ? -16.570 1.379 12.510 1.00 82.75 114 HIS A C 1
ATOM 956 O O . HIS A 1 114 ? -17.590 1.124 13.143 1.00 82.75 114 HIS A O 1
ATOM 962 N N . LEU A 1 115 ? -15.449 1.790 13.110 1.00 80.50 115 LEU A N 1
ATOM 963 C CA . LEU A 1 115 ? -15.363 2.013 14.555 1.00 80.50 115 LEU A CA 1
ATOM 964 C C . LEU A 1 115 ? -16.293 3.144 15.007 1.00 80.50 115 LEU A C 1
ATOM 966 O O . LEU A 1 115 ? -17.035 2.954 15.965 1.00 80.50 115 LEU A O 1
ATOM 970 N N . ARG A 1 116 ? -16.321 4.267 14.278 1.00 87.31 116 ARG A N 1
ATOM 971 C CA . ARG A 1 116 ? -17.235 5.386 14.567 1.00 87.31 116 ARG A CA 1
ATOM 972 C C . ARG A 1 116 ? -18.704 4.988 14.451 1.00 87.31 116 ARG A C 1
ATOM 974 O O . ARG A 1 116 ? -19.518 5.412 15.258 1.00 87.31 116 ARG A O 1
ATOM 981 N N . PHE A 1 117 ? -19.046 4.156 13.468 1.00 86.88 117 PHE A N 1
ATOM 982 C CA . PHE A 1 117 ? -20.408 3.638 13.327 1.00 86.88 117 PHE A CA 1
ATOM 983 C C . PHE A 1 117 ? -20.810 2.742 14.508 1.00 86.88 117 PHE A C 1
ATOM 985 O O . PHE A 1 117 ? -21.918 2.853 15.020 1.00 86.88 117 PHE A O 1
ATOM 992 N N . LYS A 1 118 ? -19.901 1.882 14.984 1.00 85.94 118 LYS A N 1
ATOM 993 C CA . LYS A 1 118 ? -20.149 1.062 16.180 1.00 85.94 118 LYS A CA 1
ATOM 994 C C . LYS A 1 118 ? -20.324 1.897 17.445 1.00 85.94 118 LYS A C 1
ATOM 996 O O . LYS A 1 118 ? -21.173 1.563 18.261 1.00 85.94 118 LYS A O 1
ATOM 1001 N N . GLU A 1 119 ? -19.529 2.949 17.599 1.00 89.06 119 GLU A N 1
ATOM 1002 C CA . GLU A 1 119 ? -19.647 3.893 18.713 1.00 89.06 119 GLU A CA 1
ATOM 1003 C C . GLU A 1 119 ? -21.007 4.599 18.695 1.00 89.06 119 GLU A C 1
ATOM 1005 O O . GLU A 1 119 ? -21.701 4.607 19.705 1.00 89.06 119 GLU A O 1
ATOM 1010 N N . PHE A 1 120 ? -21.436 5.077 17.523 1.00 90.94 120 PHE A N 1
ATOM 1011 C CA . PHE A 1 120 ? -22.769 5.652 17.335 1.00 90.94 120 PHE A CA 1
ATOM 1012 C C . PHE A 1 120 ? -23.891 4.671 17.710 1.00 90.94 120 PHE A C 1
ATOM 1014 O O . PHE A 1 120 ? -24.819 5.043 18.422 1.00 90.94 120 PHE A O 1
ATOM 1021 N N . ASN A 1 121 ? -23.801 3.410 17.275 1.00 89.12 121 ASN A N 1
ATOM 1022 C CA . ASN A 1 121 ? -24.809 2.406 17.624 1.00 89.12 121 ASN A CA 1
ATOM 1023 C C . ASN A 1 121 ? -24.844 2.118 19.130 1.00 89.12 121 ASN A C 1
ATOM 1025 O O . ASN A 1 121 ? -25.927 1.996 19.691 1.00 89.12 121 ASN A O 1
ATOM 1029 N N . ALA A 1 122 ? -23.684 2.033 19.787 1.00 86.56 122 ALA A N 1
ATOM 1030 C CA . ALA A 1 122 ? -23.613 1.804 21.229 1.00 86.56 122 ALA A CA 1
ATOM 1031 C C . ALA A 1 122 ? -24.216 2.972 22.030 1.00 86.56 122 ALA A C 1
ATOM 1033 O O . ALA A 1 122 ? -24.905 2.743 23.022 1.00 86.56 122 ALA A O 1
ATOM 1034 N N . ASP A 1 123 ? -23.996 4.212 21.587 1.00 88.75 123 ASP A N 1
ATOM 1035 C CA . ASP A 1 123 ? -24.593 5.410 22.190 1.00 88.75 123 ASP A CA 1
ATOM 1036 C C . ASP A 1 123 ? -26.119 5.437 22.010 1.00 88.75 123 ASP A C 1
ATOM 1038 O O . ASP A 1 123 ? -26.870 5.662 22.964 1.00 88.75 123 ASP A O 1
ATOM 1042 N N . TYR A 1 124 ? -26.597 5.108 20.807 1.00 87.12 124 TYR A N 1
ATOM 1043 C CA . TYR A 1 124 ? -28.025 4.982 20.524 1.00 87.12 124 TYR A CA 1
ATOM 1044 C C . TYR A 1 124 ? -28.692 3.902 21.388 1.00 87.12 124 TYR A C 1
ATOM 1046 O O . TYR A 1 124 ? -29.727 4.154 22.005 1.00 87.12 124 TYR A O 1
ATOM 1054 N N . GLU A 1 125 ? -28.087 2.715 21.484 1.00 86.38 125 GLU A N 1
ATOM 1055 C CA . GLU A 1 125 ? -28.566 1.637 22.354 1.00 86.38 125 GLU A CA 1
ATOM 1056 C C . GLU A 1 125 ? -28.558 2.063 23.826 1.00 86.38 125 GLU A C 1
ATOM 1058 O O . GLU A 1 125 ? -29.538 1.834 24.524 1.00 86.38 125 GLU A O 1
ATOM 1063 N N . SER A 1 126 ? -27.520 2.753 24.304 1.00 83.19 126 SER A N 1
ATOM 1064 C CA . SER A 1 126 ? -27.474 3.238 25.690 1.00 83.19 126 SER A CA 1
ATOM 1065 C C . SER A 1 126 ? -28.570 4.256 26.013 1.00 83.19 126 SER A C 1
ATOM 1067 O O . SER A 1 126 ? -28.998 4.340 27.162 1.00 83.19 126 SER A O 1
ATOM 1069 N N . THR A 1 127 ? -28.988 5.059 25.036 1.00 84.50 127 THR A N 1
ATOM 1070 C CA . THR A 1 127 ? -29.976 6.133 25.221 1.00 84.50 127 THR A CA 1
ATOM 1071 C C . THR A 1 127 ? -31.416 5.667 25.009 1.00 84.50 127 THR A C 1
ATOM 1073 O O . THR A 1 127 ? -32.328 6.243 25.597 1.00 84.50 127 THR A O 1
ATOM 1076 N N . HIS A 1 128 ? -31.629 4.629 24.194 1.00 81.00 128 HIS A N 1
ATOM 1077 C CA . HIS A 1 128 ? -32.965 4.192 23.769 1.00 81.00 128 HIS A CA 1
ATOM 1078 C C . HIS A 1 128 ? -33.309 2.749 24.160 1.00 81.00 128 HIS A C 1
ATOM 1080 O O . HIS A 1 128 ? -34.454 2.332 23.973 1.00 81.00 128 HIS A O 1
ATOM 1086 N N . ALA A 1 129 ? -32.369 1.965 24.695 1.00 76.50 129 ALA A N 1
ATOM 1087 C CA . ALA A 1 129 ? -32.701 0.661 25.254 1.00 76.50 129 ALA A CA 1
ATOM 1088 C C . ALA A 1 129 ? -33.534 0.821 26.531 1.00 76.50 129 ALA A C 1
ATOM 1090 O O . ALA A 1 129 ? -33.310 1.714 27.349 1.00 76.50 129 ALA A O 1
ATOM 1091 N N . VAL A 1 130 ? -34.488 -0.095 26.720 1.00 66.81 130 VAL A N 1
ATOM 1092 C CA . VAL A 1 130 ? -35.214 -0.225 27.986 1.00 66.81 130 VAL A CA 1
ATOM 1093 C C . VAL A 1 130 ? -34.176 -0.500 29.079 1.00 66.81 130 VAL A C 1
ATOM 1095 O O . VAL A 1 130 ? -33.396 -1.445 28.921 1.00 66.81 130 VAL A O 1
ATOM 1098 N N . PRO A 1 131 ? -34.121 0.287 30.169 1.00 60.56 131 PRO A N 1
ATOM 1099 C CA . PRO A 1 131 ? -33.137 0.064 31.214 1.00 60.56 131 PRO A CA 1
ATOM 1100 C C . PRO A 1 131 ? -33.366 -1.325 31.816 1.00 60.56 131 PRO A C 1
ATOM 1102 O O . PRO A 1 131 ? -34.334 -1.557 32.532 1.00 60.56 131 PRO A O 1
ATOM 1105 N N . VAL A 1 132 ? -32.467 -2.268 31.520 1.00 58.75 132 VAL A N 1
ATOM 1106 C CA . VAL A 1 132 ? -32.504 -3.632 32.083 1.00 58.75 132 VAL A CA 1
ATOM 1107 C C . VAL A 1 132 ? -32.177 -3.608 33.582 1.00 58.75 132 VAL A C 1
ATOM 1109 O O . VAL A 1 132 ? -32.497 -4.540 34.314 1.00 58.75 132 VAL A O 1
ATOM 1112 N N . MET A 1 133 ? -31.578 -2.515 34.060 1.00 59.47 133 MET A N 1
ATOM 1113 C CA . MET A 1 133 ? -31.260 -2.308 35.463 1.00 59.47 133 MET A CA 1
ATOM 1114 C C . MET A 1 133 ? -31.723 -0.913 35.889 1.00 59.47 133 MET A C 1
ATOM 1116 O O . MET A 1 133 ? -30.941 0.032 35.941 1.00 59.47 133 MET A O 1
ATOM 1120 N N . GLN A 1 134 ? -33.013 -0.775 36.197 1.00 55.69 134 GLN A N 1
ATOM 1121 C CA . GLN A 1 134 ? -33.435 0.263 37.135 1.00 55.69 134 GLN A CA 1
ATOM 1122 C C . GLN A 1 134 ? -32.841 -0.117 38.489 1.00 55.69 134 GLN A C 1
ATOM 1124 O O . GLN A 1 134 ? -33.340 -0.999 39.187 1.00 55.69 134 GLN A O 1
ATOM 1129 N N . THR A 1 135 ? -31.704 0.480 38.831 1.00 59.69 135 THR A N 1
ATOM 1130 C CA . THR A 1 135 ? -31.196 0.385 40.193 1.00 59.69 135 THR A CA 1
ATOM 1131 C C . THR A 1 135 ? -32.202 1.085 41.099 1.00 59.69 135 THR A C 1
ATOM 1133 O O . THR A 1 135 ? -32.669 2.181 40.800 1.00 59.69 135 THR A O 1
ATOM 1136 N N . CYS A 1 136 ? -32.531 0.482 42.241 1.00 65.56 136 CYS A N 1
ATOM 1137 C CA . CYS A 1 136 ? -33.398 1.106 43.243 1.00 65.56 136 CYS A CA 1
ATOM 1138 C C . CYS A 1 136 ? -32.727 2.311 43.931 1.00 65.56 136 CYS A C 1
ATOM 1140 O O . CYS A 1 136 ? -33.110 2.644 45.044 1.00 65.56 136 CYS A O 1
ATOM 1142 N N . ILE A 1 137 ? -31.705 2.927 43.323 1.00 74.69 137 ILE A N 1
ATOM 1143 C CA . ILE A 1 137 ? -30.933 4.026 43.904 1.00 74.69 137 ILE A CA 1
ATOM 1144 C C . ILE A 1 137 ? -31.861 5.180 44.262 1.00 74.69 137 ILE A C 1
ATOM 1146 O O . ILE A 1 137 ? -31.829 5.598 45.406 1.00 74.69 137 ILE A O 1
ATOM 1150 N N . GLU A 1 138 ? -32.768 5.599 43.378 1.00 69.50 1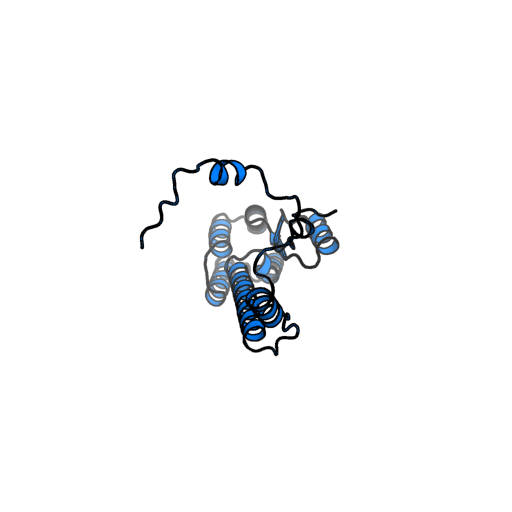38 GLU A N 1
ATOM 1151 C CA . GLU A 1 138 ? -33.708 6.688 43.694 1.00 69.50 138 GLU A CA 1
ATOM 1152 C C . GLU A 1 138 ? -34.641 6.342 44.869 1.00 69.50 138 GLU A C 1
ATOM 1154 O O . GLU A 1 138 ? -34.934 7.184 45.718 1.00 69.50 138 GLU A O 1
ATOM 1159 N N . LEU A 1 139 ? -35.090 5.083 44.955 1.00 75.88 139 LEU A N 1
ATOM 1160 C CA . LEU A 1 139 ? -35.929 4.607 46.059 1.00 75.88 139 LEU A CA 1
ATOM 1161 C C . LEU A 1 139 ? -35.141 4.507 47.373 1.00 75.88 139 LEU A C 1
ATOM 1163 O O . LEU A 1 139 ? -35.672 4.837 48.430 1.00 75.88 139 LEU A O 1
ATOM 1167 N N . LEU A 1 140 ? -33.882 4.073 47.312 1.00 73.62 140 LEU A N 1
ATOM 1168 C CA . LEU A 1 140 ? -32.980 3.976 48.459 1.00 73.62 140 LEU A CA 1
ATOM 1169 C C . LEU A 1 140 ? -32.530 5.357 48.940 1.00 73.62 140 LEU A C 1
ATOM 1171 O O . LEU A 1 140 ? -32.464 5.575 50.144 1.00 73.62 140 LEU A O 1
ATOM 1175 N N . GLU A 1 141 ? -32.269 6.291 48.027 1.00 75.06 141 GLU A N 1
ATOM 1176 C CA . GLU A 1 141 ? -31.951 7.687 48.330 1.00 75.06 141 GLU A CA 1
ATOM 1177 C C . GLU A 1 141 ? -33.139 8.378 48.997 1.00 75.06 141 GLU A C 1
ATOM 1179 O O . GLU A 1 141 ? -32.960 9.014 50.035 1.00 75.06 141 GLU A O 1
ATOM 1184 N N . ARG A 1 142 ? -34.363 8.190 48.480 1.00 78.19 142 ARG A N 1
ATOM 1185 C CA . ARG A 1 142 ? -35.580 8.687 49.140 1.00 78.19 142 ARG A CA 1
ATOM 1186 C C . ARG A 1 142 ? -35.789 8.073 50.516 1.00 78.19 142 ARG A C 1
ATOM 1188 O O . ARG A 1 142 ? -36.016 8.806 51.471 1.00 78.19 142 ARG A O 1
ATOM 1195 N N . PHE A 1 143 ? -35.687 6.752 50.636 1.00 80.81 143 PHE A N 1
ATOM 1196 C CA . PHE A 1 143 ? -35.851 6.069 51.919 1.00 80.81 143 PHE A CA 1
ATOM 1197 C C . PHE A 1 143 ? -34.803 6.531 52.941 1.00 80.81 143 PHE A C 1
ATOM 1199 O O . PHE A 1 143 ? -35.135 6.786 54.096 1.00 80.81 143 PHE A O 1
ATOM 1206 N N . ALA A 1 144 ? -33.545 6.693 52.523 1.00 76.69 144 ALA A N 1
ATOM 1207 C CA . ALA A 1 144 ? -32.490 7.220 53.379 1.00 76.69 144 ALA A CA 1
ATOM 1208 C C . ALA A 1 144 ? -32.760 8.675 53.791 1.00 76.69 144 ALA A C 1
ATOM 1210 O O . ALA A 1 144 ? -32.631 8.994 54.967 1.00 76.69 144 ALA A O 1
ATOM 1211 N N . ALA A 1 145 ? -33.190 9.540 52.871 1.00 74.44 145 ALA A N 1
ATOM 1212 C CA . ALA A 1 145 ? -33.515 10.933 53.181 1.00 74.44 145 ALA A CA 1
ATOM 1213 C C . ALA A 1 145 ? -34.718 11.075 54.132 1.00 74.44 145 ALA A C 1
ATOM 1215 O O . ALA A 1 145 ? -34.749 11.988 54.954 1.00 74.44 145 ALA A O 1
ATOM 1216 N N . GLU A 1 146 ? -35.702 10.178 54.034 1.00 82.06 146 GLU A N 1
ATOM 1217 C CA . GLU A 1 146 ? -36.907 10.192 54.873 1.00 82.06 146 GLU A CA 1
ATOM 1218 C C . GLU A 1 146 ? -36.691 9.518 56.245 1.00 82.06 146 GLU A C 1
ATOM 1220 O O . GLU A 1 146 ? -37.381 9.860 57.209 1.00 82.06 146 GLU A O 1
ATOM 1225 N N . HIS A 1 147 ? -35.765 8.556 56.364 1.00 76.12 147 HIS A N 1
ATOM 1226 C CA . HIS A 1 147 ? -35.661 7.690 57.552 1.00 76.12 147 HIS A CA 1
ATOM 1227 C C . HIS A 1 147 ? -34.271 7.578 58.188 1.00 76.12 147 HIS A C 1
ATOM 1229 O O . HIS A 1 147 ? -34.148 6.987 59.262 1.00 76.12 147 HIS A O 1
ATOM 1235 N N . ILE A 1 148 ? -33.226 8.138 57.582 1.00 72.62 148 ILE A N 1
ATOM 1236 C CA . ILE A 1 148 ? -31.860 8.105 58.114 1.00 72.62 148 ILE A CA 1
ATOM 1237 C C . ILE A 1 148 ? -31.385 9.545 58.327 1.00 72.62 148 ILE A C 1
ATOM 1239 O O . ILE A 1 148 ? -30.869 10.189 57.421 1.00 72.62 148 ILE A O 1
ATOM 1243 N N . CYS A 1 149 ? -31.531 10.048 59.556 1.00 69.94 149 CYS A N 1
ATOM 1244 C CA . CYS A 1 149 ? -31.003 11.364 59.934 1.00 69.94 149 CYS A CA 1
ATOM 1245 C C . CYS A 1 149 ? -29.471 11.362 60.090 1.00 69.94 149 CYS A C 1
ATOM 1247 O O . CYS A 1 149 ? -28.829 12.379 59.842 1.00 69.94 149 CYS A O 1
ATOM 1249 N N . GLU A 1 150 ? -28.884 10.227 60.490 1.00 68.38 150 GLU A N 1
ATOM 1250 C CA . GLU A 1 150 ? -27.439 10.043 60.668 1.00 68.38 150 GLU A CA 1
ATOM 1251 C C . GLU A 1 150 ? -27.024 8.627 60.245 1.00 68.38 150 GLU A C 1
ATOM 1253 O O . GLU A 1 150 ? -27.724 7.653 60.529 1.00 68.38 150 GLU A O 1
ATOM 1258 N N . ILE A 1 151 ? -25.881 8.499 59.561 1.00 71.69 151 ILE A N 1
ATOM 1259 C CA . ILE A 1 151 ? -25.374 7.205 59.083 1.00 71.69 151 ILE A CA 1
ATOM 1260 C C . ILE A 1 151 ? -24.811 6.418 60.278 1.00 71.69 151 ILE A C 1
ATOM 1262 O O . ILE A 1 151 ? -23.870 6.898 60.918 1.00 71.69 151 ILE A O 1
ATOM 1266 N N . PRO A 1 152 ? -25.313 5.201 60.569 1.00 76.69 152 PRO A N 1
ATOM 1267 C CA . PRO A 1 152 ? -24.786 4.378 61.648 1.00 76.69 152 PRO A CA 1
ATOM 1268 C C . PRO A 1 152 ? -23.273 4.147 61.495 1.00 76.69 152 PRO A C 1
ATOM 1270 O O . PRO A 1 152 ? -22.837 3.717 60.422 1.00 76.69 152 PRO A O 1
ATOM 1273 N N . PRO A 1 153 ? -22.465 4.345 62.555 1.00 68.44 153 PRO A N 1
ATOM 1274 C CA . PRO A 1 153 ? -21.010 4.181 62.487 1.00 68.44 153 PRO A CA 1
ATOM 1275 C C . PRO A 1 153 ? -20.550 2.800 61.998 1.00 68.44 153 PRO A C 1
ATOM 1277 O O . PRO A 1 153 ? -19.484 2.681 61.410 1.00 68.44 153 PRO A O 1
ATOM 1280 N N . SER A 1 154 ? -21.365 1.759 62.191 1.00 70.19 154 SER A N 1
ATOM 1281 C CA . SER A 1 154 ? -21.103 0.390 61.729 1.00 70.19 154 SER A CA 1
ATOM 1282 C C . SER A 1 154 ? -21.190 0.200 60.210 1.00 70.19 154 SER A C 1
ATOM 1284 O O . SER A 1 154 ? -20.660 -0.781 59.693 1.00 70.19 154 SER A O 1
ATOM 1286 N N . LEU A 1 155 ? -21.863 1.107 59.496 1.00 64.31 155 LEU A N 1
ATOM 1287 C CA . LEU A 1 155 ? -21.992 1.084 58.034 1.00 64.31 155 LEU A CA 1
ATOM 1288 C C . LEU A 1 155 ? -20.937 1.956 57.341 1.00 64.31 155 LEU A C 1
ATOM 1290 O O . LEU A 1 155 ? -20.802 1.920 56.117 1.00 64.31 155 LEU A O 1
ATOM 1294 N N . VAL A 1 156 ? -20.164 2.723 58.112 1.00 71.19 156 VAL A N 1
ATOM 1295 C CA . VAL A 1 156 ? -19.036 3.498 57.604 1.00 71.19 156 VAL A CA 1
ATOM 1296 C C . VAL A 1 156 ? -17.875 2.535 57.366 1.00 71.19 156 VAL A C 1
ATOM 1298 O O . VAL A 1 156 ? -17.213 2.089 58.296 1.00 71.19 156 VAL A O 1
ATOM 1301 N N . LEU A 1 157 ? -17.628 2.184 56.103 1.00 67.81 157 LEU A N 1
ATOM 1302 C CA . LEU A 1 157 ? -16.478 1.356 55.740 1.00 67.81 157 LEU A CA 1
ATOM 1303 C C . LEU A 1 157 ? -15.173 2.067 56.135 1.00 67.81 157 LEU A C 1
ATOM 1305 O O . LEU A 1 157 ? -14.902 3.178 55.675 1.00 67.81 157 LEU A O 1
ATOM 1309 N N . ASP A 1 158 ? -14.316 1.384 56.898 1.00 62.38 158 ASP A N 1
ATOM 1310 C CA . ASP A 1 158 ? -13.049 1.897 57.457 1.00 62.38 158 ASP A CA 1
ATOM 1311 C C . ASP A 1 158 ? -11.969 2.280 56.424 1.00 62.38 158 ASP A C 1
ATOM 1313 O O . ASP A 1 158 ? -10.816 2.565 56.766 1.00 62.38 158 ASP A O 1
ATOM 1317 N N . ARG A 1 159 ? -12.302 2.324 55.131 1.00 58.31 159 ARG A N 1
ATOM 1318 C CA . ARG A 1 159 ? -11.356 2.681 54.075 1.00 58.31 159 ARG A CA 1
ATOM 1319 C C . ARG A 1 159 ? -11.658 4.037 53.459 1.00 58.31 159 ARG A C 1
ATOM 1321 O O . ARG A 1 159 ? -12.031 4.149 52.298 1.00 58.31 159 ARG A O 1
ATOM 1328 N N . TRP A 1 160 ? -11.358 5.071 54.236 1.00 48.38 160 TRP A N 1
ATOM 1329 C CA . TRP A 1 160 ? -11.147 6.434 53.756 1.00 48.38 160 TRP A CA 1
ATOM 1330 C C . TRP A 1 160 ? -9.662 6.789 53.885 1.00 48.38 160 TRP A C 1
ATOM 1332 O O . TRP A 1 160 ? -9.087 6.833 54.973 1.00 48.38 160 TRP A O 1
ATOM 1342 N N . THR A 1 161 ? -8.993 6.987 52.748 1.00 56.22 161 THR A N 1
ATOM 1343 C CA . THR A 1 161 ? -7.562 7.319 52.682 1.00 56.22 161 THR A CA 1
ATOM 1344 C C . THR A 1 161 ? -7.225 8.614 53.432 1.00 56.22 161 THR A C 1
ATOM 1346 O O . THR A 1 161 ? -7.969 9.589 53.378 1.00 56.22 161 THR A O 1
ATOM 1349 N N . LYS A 1 162 ? -6.039 8.622 54.066 1.00 48.91 162 LYS A N 1
ATOM 1350 C CA . LYS A 1 162 ? -5.408 9.630 54.956 1.00 48.91 162 LYS A CA 1
ATOM 1351 C C . LYS A 1 162 ? -5.575 11.133 54.641 1.00 48.91 162 LYS A C 1
ATOM 1353 O O . LYS A 1 162 ? -5.213 11.937 55.492 1.00 48.91 162 LYS A O 1
ATOM 1358 N N . LYS A 1 163 ? -6.095 11.535 53.479 1.00 46.84 163 LYS A N 1
ATOM 1359 C CA . LYS A 1 163 ? -6.229 12.946 53.076 1.00 46.84 163 LYS A CA 1
ATOM 1360 C C . LYS A 1 163 ? -7.430 13.684 53.680 1.00 46.84 163 LYS A C 1
ATOM 1362 O O . LYS A 1 163 ? -7.401 14.903 53.708 1.00 46.84 163 LYS A O 1
ATOM 1367 N N . VAL A 1 164 ? -8.456 12.992 54.184 1.00 49.53 164 VAL A N 1
ATOM 1368 C CA . VAL A 1 164 ? -9.650 13.672 54.739 1.00 49.53 164 VAL A CA 1
ATOM 1369 C C . VAL A 1 164 ? -9.503 14.002 56.229 1.00 49.53 164 VAL A C 1
ATOM 1371 O O . VAL A 1 164 ? -10.055 14.993 56.698 1.00 49.53 164 VAL A O 1
ATOM 1374 N N . LYS A 1 165 ? -8.660 13.268 56.973 1.00 48.59 165 LYS A N 1
ATOM 1375 C CA . LYS A 1 165 ? -8.378 13.582 58.388 1.00 48.59 165 LYS A CA 1
ATOM 1376 C C . LYS A 1 165 ? -7.744 14.963 58.588 1.00 48.59 165 LYS A C 1
ATOM 1378 O O . LYS A 1 165 ? -7.958 15.560 59.634 1.00 48.59 165 LYS A O 1
ATOM 1383 N N . SER A 1 166 ? -7.006 15.489 57.605 1.00 51.31 166 SER A N 1
ATOM 1384 C CA . SER A 1 166 ? -6.479 16.857 57.700 1.00 51.31 166 SER A CA 1
ATOM 1385 C C . SER A 1 166 ? -7.552 17.923 57.480 1.00 51.31 166 SER A C 1
ATOM 1387 O O . SER A 1 166 ? -7.402 19.014 58.001 1.00 51.31 166 SER A O 1
ATOM 1389 N N . ALA A 1 167 ? -8.630 17.616 56.748 1.00 49.91 167 ALA A N 1
ATOM 1390 C CA . ALA A 1 167 ? -9.703 18.571 56.464 1.00 49.91 167 ALA A CA 1
ATOM 1391 C C . ALA A 1 167 ? -10.739 18.670 57.600 1.00 49.91 167 ALA A C 1
ATOM 1393 O O . ALA A 1 167 ? -11.332 19.722 57.786 1.00 49.91 167 ALA A O 1
ATOM 1394 N N . LEU A 1 168 ? -10.938 17.602 58.383 1.00 48.81 168 LEU A N 1
ATOM 1395 C CA . LEU A 1 168 ? -11.832 17.620 59.555 1.00 48.81 168 LEU A CA 1
ATOM 1396 C C . LEU A 1 168 ? -11.175 18.207 60.813 1.00 48.81 168 LEU A C 1
ATOM 1398 O O . LEU A 1 168 ? -11.872 18.727 61.677 1.00 48.81 168 LEU A O 1
ATOM 1402 N N . ASN A 1 169 ? -9.844 18.140 60.914 1.00 51.56 169 ASN A N 1
ATOM 1403 C CA . ASN A 1 169 ? -9.100 18.713 62.039 1.00 51.56 169 ASN A CA 1
ATOM 1404 C C . ASN A 1 169 ? -8.809 20.211 61.874 1.00 51.56 169 ASN A C 1
ATOM 1406 O O . ASN A 1 169 ? -8.324 20.836 62.815 1.00 51.56 169 ASN A O 1
ATOM 1410 N N . ASP A 1 170 ? -9.111 20.787 60.709 1.00 50.88 170 ASP A N 1
ATOM 1411 C CA . ASP A 1 170 ? -9.039 22.227 60.490 1.00 50.88 170 ASP A CA 1
ATOM 1412 C C . ASP A 1 170 ? -10.406 22.849 60.818 1.00 50.88 170 ASP A C 1
ATOM 1414 O O . ASP A 1 170 ? -11.225 23.169 59.956 1.00 50.88 170 ASP A O 1
ATOM 1418 N N . ALA A 1 171 ? -10.686 22.969 62.118 1.00 49.12 171 ALA A N 1
ATOM 1419 C CA . ALA A 1 171 ? -11.897 23.582 62.669 1.00 49.12 171 ALA A CA 1
ATOM 1420 C C . ALA A 1 171 ? -11.904 25.122 62.519 1.00 49.12 171 ALA A C 1
ATOM 1422 O O . ALA A 1 171 ? -12.321 25.842 63.424 1.00 49.12 171 ALA A O 1
ATOM 1423 N N . SER A 1 172 ? -11.419 25.635 61.387 1.00 51.88 172 SER A N 1
ATOM 1424 C CA . SER A 1 172 ? -11.311 27.065 61.084 1.00 51.88 172 SER A CA 1
ATOM 1425 C C . SER A 1 172 ? -12.192 27.517 59.904 1.00 51.88 172 SER A C 1
ATOM 1427 O O . SER A 1 172 ? -12.277 28.712 59.640 1.00 51.88 172 SER A O 1
ATOM 1429 N N . GLY A 1 173 ? -12.886 26.598 59.212 1.00 46.28 173 GLY A N 1
ATOM 1430 C CA . GLY A 1 173 ? -13.524 26.897 57.919 1.00 46.28 173 GLY A CA 1
ATOM 1431 C C . GLY A 1 173 ? -15.053 27.018 57.851 1.00 46.28 173 GLY A C 1
ATOM 1432 O O . GLY A 1 173 ? -15.551 27.495 56.837 1.00 46.28 173 GLY A O 1
ATOM 1433 N N . PHE A 1 174 ? -15.821 26.615 58.869 1.00 39.12 174 PHE A N 1
ATOM 1434 C CA . PHE A 1 174 ? -17.293 26.678 58.806 1.00 39.12 174 PHE A CA 1
ATOM 1435 C C . PHE A 1 174 ? -17.877 27.571 59.896 1.00 39.12 174 PHE A C 1
ATOM 1437 O O . PHE A 1 174 ? -18.608 27.136 60.787 1.00 39.12 174 PHE A O 1
ATOM 1444 N N . THR A 1 175 ? -17.582 28.863 59.798 1.00 37.91 175 THR A N 1
ATOM 1445 C CA . THR A 1 175 ? -18.440 29.888 60.385 1.00 37.91 175 THR A CA 1
ATOM 1446 C C . THR A 1 175 ? -19.749 29.907 59.598 1.00 37.91 175 THR A C 1
ATOM 1448 O O . THR A 1 175 ? -19.762 30.176 58.398 1.00 37.91 175 THR A O 1
ATOM 1451 N N . ARG A 1 176 ? -20.855 29.598 60.284 1.00 40.56 176 ARG A N 1
ATOM 1452 C CA . ARG A 1 176 ? -22.218 29.841 59.798 1.00 40.56 176 ARG A CA 1
ATOM 1453 C C . ARG A 1 176 ? -22.337 31.293 59.332 1.00 40.56 176 ARG A C 1
ATOM 1455 O O . ARG A 1 176 ? -22.113 32.202 60.129 1.00 40.56 176 ARG A O 1
ATOM 1462 N N . VAL A 1 177 ? -22.753 31.493 58.088 1.00 34.56 177 VAL A N 1
ATOM 1463 C CA . VAL A 1 177 ? -23.439 32.719 57.676 1.00 34.56 177 VAL A CA 1
ATOM 1464 C C . VAL A 1 177 ? -24.908 32.345 57.503 1.00 34.56 177 VAL A C 1
ATOM 1466 O O . VAL A 1 177 ? -25.207 31.300 56.923 1.00 34.56 177 VAL A O 1
ATOM 1469 N N . LEU A 1 178 ? -25.764 33.148 58.139 1.00 38.47 178 LEU A N 1
ATOM 1470 C CA . LEU A 1 178 ? -27.226 33.114 58.063 1.00 38.47 178 LEU A CA 1
ATOM 1471 C C . LEU A 1 178 ? -27.732 33.194 56.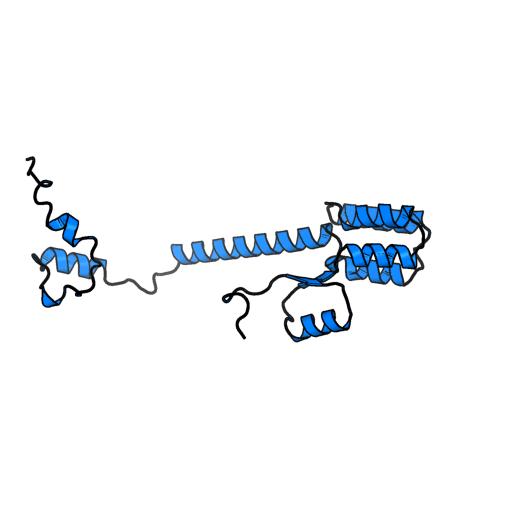619 1.00 38.47 178 LEU A C 1
ATOM 1473 O O . LEU A 1 178 ? -27.076 33.892 55.813 1.00 38.47 178 LEU A O 1
#

InterPro domains:
  IPR018289 MULE transposase domain [PF10551] (3-43)
  IPR031052 FHY3/FAR1 family [PTHR31669] (3-121)

Organism: Arachis hypogaea (NCBI:txid3818)

pLDDT: mean 76.14, std 16.92, range [34.56, 98.25]

Sequence (178 aa):
MFAMKGKTLTLIITDGAMAIRNAVRDVFPEVRHRLYAWHLIRNATSNVGNPAFTYKFRKIMLGDYEIPVFKRKWVQLIEEFGLEDKPWVNNMYEEKHMWATAYIREHFQRCVSHLRFKEFNADYESTHAVPVMQTCIELLERFAAEHICEIPPSLVLDRWTKKVKSALNDASGFTRVL

Secondary structure (DSSP, 8-state):
--TTTTPPP-EEEE---HHHHHHHHHH-TTSEEEE-HHHHHHHHHHHH--HHHHHHHHHHHHS---HHHHHHHHHHHHHHTT-TT-HHHHHHHHGGGGT-HHHHHHHHHHHHHHHHHHHHHHHHHHHHS--S---THHHHHHHHHHH-SS--GGGS-S---TTSHHHHS-TTS-----